Protein AF-A0A1B8EHQ8-F1 (afdb_monomer_lite)

pLDDT: mean 71.39, std 11.47, range [45.56, 93.38]

Foldseek 3Di:
DPPVVVVVVVVVLVVVLVVLVVVLLVLQLQQCPPCSVVSNVVVVVVCVVCPVLVVVLVVVCVPPHDPVNVVSVVVVSVVSVCVVVVCVVDVPVVCNSVVVVVVCVVVVVVPPPPVVPPPDD

Sequence (121 aa):
MMGYTGIAMGLLVFLFSAGIFSITFAICLRGMGEHTKTAASIMATAISGGALFPVIQNIAATSHGPQDAFCVNVALFSFGAIFPLYLNLVPAARKQVDAIRNEYLGHSLRQPCSDGVRRTT

Secondary structure (DSSP, 8-state):
--SHHHHHHHHHHHHHHHHHHHHHHHHHHTT-GGGHHHHHHHHHHHHHGGGHHHHHHHHHHHHH-HHHHHHHHHHHHHHHHHHHHHHHH-HHHHHHHTTHHHHHHHHHHH-TTTTTSTT--

Radius of gyration: 22.54 Å; chains: 1; bounding box: 40×30×73 Å

Structure (mmCIF, N/CA/C/O backbone):
data_AF-A0A1B8EHQ8-F1
#
_entry.id   AF-A0A1B8EHQ8-F1
#
loop_
_atom_site.group_PDB
_atom_site.id
_atom_site.type_symbol
_atom_site.label_atom_id
_atom_site.label_alt_id
_atom_site.label_comp_id
_atom_site.label_asym_id
_atom_site.label_entity_id
_atom_site.label_seq_id
_atom_site.pdbx_PDB_ins_code
_atom_site.Cartn_x
_atom_site.Cartn_y
_atom_site.Cartn_z
_atom_site.occupancy
_atom_site.B_iso_or_equiv
_atom_site.auth_seq_id
_atom_site.auth_comp_id
_atom_site.auth_asym_id
_atom_site.auth_atom_id
_atom_site.pdbx_PDB_model_num
ATOM 1 N N . MET A 1 1 ? 17.830 16.845 -23.715 1.00 45.56 1 MET A N 1
ATOM 2 C CA . MET A 1 1 ? 16.853 17.281 -22.687 1.00 45.56 1 MET A CA 1
ATOM 3 C C . MET A 1 1 ? 15.537 16.477 -22.739 1.00 45.56 1 MET A C 1
ATOM 5 O O . MET A 1 1 ? 14.491 17.015 -22.420 1.00 45.56 1 MET A O 1
ATOM 9 N N . MET A 1 2 ? 15.576 15.175 -23.070 1.00 53.84 2 MET A N 1
ATOM 10 C CA . MET A 1 2 ? 14.387 14.310 -23.252 1.00 53.84 2 MET A CA 1
ATOM 11 C C . MET A 1 2 ? 14.413 13.100 -22.298 1.00 53.84 2 MET A C 1
ATOM 13 O O . MET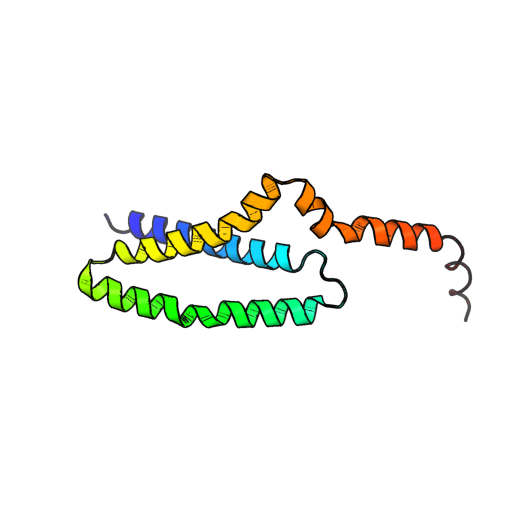 A 1 2 ? 14.138 11.977 -22.693 1.00 53.84 2 MET A O 1
ATOM 17 N N . GLY A 1 3 ? 14.842 13.319 -21.052 1.00 64.31 3 GLY A N 1
ATOM 18 C CA . GLY A 1 3 ? 14.916 12.274 -20.015 1.00 64.31 3 GLY A CA 1
ATOM 19 C C . GLY A 1 3 ? 14.223 12.670 -18.710 1.00 64.31 3 GLY A C 1
ATOM 20 O O . GLY A 1 3 ? 13.674 11.822 -18.014 1.00 64.31 3 GLY A O 1
ATOM 21 N N . TYR A 1 4 ? 14.165 13.971 -18.413 1.00 79.06 4 TYR A N 1
ATOM 22 C CA . TYR A 1 4 ? 13.571 14.481 -17.177 1.00 79.06 4 TYR A CA 1
ATOM 23 C C . TYR A 1 4 ? 12.069 14.221 -17.077 1.00 79.06 4 TYR A C 1
ATOM 25 O O . TYR A 1 4 ? 11.588 13.938 -15.989 1.00 79.06 4 TYR A O 1
ATOM 33 N N . THR A 1 5 ? 11.332 14.248 -18.191 1.00 80.12 5 THR A N 1
ATOM 34 C CA . THR A 1 5 ? 9.879 14.011 -18.183 1.00 80.12 5 THR A CA 1
ATOM 35 C C . THR A 1 5 ? 9.535 12.591 -17.739 1.00 80.12 5 THR A C 1
ATOM 37 O O . THR A 1 5 ? 8.641 12.412 -16.918 1.00 80.12 5 THR A O 1
ATOM 40 N N . GLY A 1 6 ? 10.273 11.582 -18.217 1.00 79.38 6 GLY A N 1
ATOM 41 C CA . GLY A 1 6 ? 10.059 10.189 -17.811 1.00 79.38 6 GLY A CA 1
ATOM 42 C C . GLY A 1 6 ? 10.394 9.959 -16.338 1.00 79.38 6 GLY A C 1
ATOM 43 O O . GLY A 1 6 ? 9.625 9.327 -15.617 1.00 79.38 6 GLY A O 1
ATOM 44 N N . ILE A 1 7 ? 11.496 10.548 -15.866 1.00 81.38 7 ILE A N 1
ATOM 45 C CA . ILE A 1 7 ? 11.904 10.472 -14.458 1.00 81.38 7 ILE A CA 1
ATOM 46 C C . ILE A 1 7 ? 10.890 11.201 -13.562 1.00 81.38 7 ILE A C 1
ATOM 48 O O . ILE A 1 7 ? 10.501 10.671 -12.527 1.00 81.38 7 ILE A O 1
ATOM 52 N N . ALA A 1 8 ? 10.402 12.375 -13.975 1.00 85.12 8 ALA A N 1
ATOM 53 C CA . ALA A 1 8 ? 9.404 13.142 -13.234 1.00 85.12 8 ALA A CA 1
ATOM 54 C C . ALA A 1 8 ? 8.064 12.399 -13.128 1.00 85.12 8 ALA A C 1
ATOM 56 O O . ALA A 1 8 ? 7.504 12.315 -12.038 1.00 85.12 8 ALA A O 1
ATOM 57 N N . MET A 1 9 ? 7.570 11.808 -14.223 1.00 80.94 9 MET A N 1
ATOM 58 C CA . MET A 1 9 ? 6.344 11.001 -14.191 1.00 80.94 9 MET A CA 1
ATOM 59 C C . MET A 1 9 ? 6.516 9.733 -13.347 1.00 80.94 9 MET A C 1
ATOM 61 O O . MET A 1 9 ? 5.626 9.391 -12.572 1.00 80.94 9 MET A O 1
ATOM 65 N N . GLY A 1 10 ? 7.679 9.076 -13.425 1.00 80.12 10 GLY A N 1
ATOM 66 C CA . GLY A 1 10 ? 8.004 7.933 -12.571 1.00 80.12 10 GLY A CA 1
ATOM 67 C C . GLY A 1 10 ? 8.016 8.297 -11.084 1.00 80.12 10 GLY A C 1
ATOM 68 O O . GLY A 1 10 ? 7.403 7.602 -10.277 1.00 80.12 10 GLY A O 1
ATOM 69 N N . LEU A 1 11 ? 8.638 9.423 -10.722 1.00 83.12 11 LEU A N 1
ATOM 70 C CA . LEU A 1 11 ? 8.661 9.925 -9.346 1.00 83.12 11 LEU A CA 1
ATOM 71 C C . LEU A 1 11 ? 7.265 10.305 -8.839 1.00 83.12 11 LEU A C 1
ATOM 73 O O . LEU A 1 11 ? 6.946 10.006 -7.692 1.00 83.12 11 LEU A O 1
ATOM 77 N N . LEU A 1 12 ? 6.416 10.910 -9.677 1.00 81.75 12 LEU A N 1
ATOM 78 C CA . LEU A 1 12 ? 5.031 11.231 -9.314 1.00 81.75 12 LEU A CA 1
ATOM 79 C C . LEU A 1 12 ? 4.198 9.971 -9.048 1.00 81.75 12 LEU A C 1
ATOM 81 O O . LEU A 1 12 ? 3.461 9.924 -8.064 1.00 81.75 12 LEU A O 1
ATOM 85 N N . VAL A 1 13 ? 4.348 8.931 -9.873 1.00 81.19 13 VAL A N 1
ATOM 86 C CA . VAL A 1 13 ? 3.685 7.635 -9.656 1.00 81.19 13 VAL A CA 1
ATOM 87 C C . VAL A 1 13 ? 4.183 6.970 -8.371 1.00 81.19 13 VAL A C 1
ATOM 89 O O . VAL A 1 13 ? 3.369 6.480 -7.591 1.00 81.19 13 VAL A O 1
ATOM 92 N N . PHE A 1 14 ? 5.492 6.995 -8.102 1.00 79.44 14 PHE A N 1
ATOM 93 C CA . PHE A 1 14 ? 6.060 6.457 -6.860 1.00 79.44 14 PHE A CA 1
ATOM 94 C C . PHE A 1 14 ? 5.580 7.216 -5.617 1.00 79.44 14 PHE A C 1
ATOM 96 O O . PHE A 1 14 ? 5.223 6.590 -4.617 1.00 79.44 14 PHE A O 1
ATOM 103 N N . LEU A 1 15 ? 5.519 8.549 -5.691 1.00 81.44 15 LEU A N 1
ATOM 104 C CA . LEU A 1 15 ? 5.010 9.399 -4.616 1.00 81.44 15 LEU A CA 1
ATOM 105 C C . LEU A 1 15 ? 3.544 9.073 -4.308 1.00 81.44 15 LEU A C 1
ATOM 107 O O . LEU A 1 15 ? 3.171 8.909 -3.148 1.00 81.44 15 LEU A O 1
ATOM 111 N N . PHE A 1 16 ? 2.718 8.950 -5.348 1.00 74.25 16 PHE A N 1
ATOM 112 C CA . PHE A 1 16 ? 1.300 8.654 -5.185 1.00 74.25 16 PHE A CA 1
ATOM 113 C C . PHE A 1 16 ? 1.077 7.222 -4.674 1.00 74.25 16 PHE A C 1
ATOM 115 O O . PHE A 1 16 ? 0.299 7.011 -3.746 1.00 74.25 16 PHE A O 1
ATOM 122 N N . SER A 1 17 ? 1.825 6.249 -5.200 1.00 72.19 17 SER A N 1
ATOM 123 C CA . SER A 1 17 ? 1.770 4.837 -4.798 1.00 72.19 17 SER A CA 1
ATOM 124 C C . SER A 1 17 ? 2.055 4.630 -3.303 1.00 72.19 17 SER A C 1
ATOM 126 O O . SER A 1 17 ? 1.315 3.916 -2.620 1.00 72.19 17 SER A O 1
ATOM 128 N N . ALA A 1 18 ? 3.053 5.332 -2.753 1.00 78.88 18 ALA A N 1
ATOM 129 C CA . ALA A 1 18 ? 3.369 5.275 -1.324 1.00 78.88 18 ALA A CA 1
ATOM 130 C C . ALA A 1 18 ? 2.190 5.724 -0.433 1.00 78.88 18 ALA A C 1
ATOM 132 O O . ALA A 1 18 ? 1.965 5.166 0.646 1.00 78.88 18 ALA A O 1
ATOM 133 N N . GLY A 1 19 ? 1.400 6.697 -0.902 1.00 83.31 19 GLY A N 1
ATOM 134 C CA . GLY A 1 19 ? 0.234 7.210 -0.188 1.00 83.31 19 GLY A CA 1
ATOM 135 C C . GLY A 1 19 ? -0.896 6.188 -0.055 1.00 83.31 19 GLY A C 1
ATOM 136 O O . GLY A 1 19 ? -1.434 6.013 1.037 1.00 83.31 19 GLY A O 1
ATOM 137 N N . ILE A 1 20 ? -1.241 5.464 -1.125 1.00 82.31 20 ILE A N 1
ATOM 138 C CA . ILE A 1 20 ? -2.355 4.494 -1.098 1.00 82.31 20 ILE A CA 1
ATOM 139 C C . ILE A 1 20 ? -2.092 3.328 -0.146 1.00 82.31 20 ILE A C 1
ATOM 141 O O . ILE A 1 20 ? -3.004 2.885 0.560 1.00 82.31 20 ILE A O 1
ATOM 145 N N . PHE A 1 21 ? -0.847 2.863 -0.076 1.00 79.62 21 PHE A N 1
ATOM 146 C CA . PHE A 1 21 ? -0.460 1.835 0.880 1.00 79.62 21 PHE A CA 1
ATOM 147 C C . PHE A 1 21 ? -0.625 2.317 2.331 1.00 79.62 21 PHE A C 1
ATOM 149 O O . PHE A 1 21 ? -1.232 1.627 3.153 1.00 79.62 21 PHE A O 1
ATOM 156 N N . SER A 1 22 ? -0.172 3.541 2.624 1.00 87.19 22 SER A N 1
ATOM 157 C CA . SER A 1 22 ? -0.351 4.172 3.937 1.00 87.19 22 SER A CA 1
ATOM 158 C C . SER A 1 22 ? -1.831 4.329 4.306 1.00 87.19 22 SER A C 1
ATOM 160 O O . SER A 1 22 ? -2.235 3.992 5.420 1.00 87.19 22 SER A O 1
ATOM 162 N N . ILE A 1 23 ? -2.662 4.765 3.354 1.00 86.31 23 ILE A N 1
ATOM 163 C CA . ILE A 1 23 ? -4.107 4.941 3.542 1.00 86.31 23 ILE A CA 1
ATOM 164 C C . ILE A 1 23 ? -4.788 3.602 3.833 1.00 86.31 23 ILE A C 1
ATOM 166 O O . ILE A 1 23 ? -5.584 3.514 4.764 1.00 86.31 23 ILE A O 1
ATOM 170 N N . THR A 1 24 ? -4.451 2.547 3.091 1.00 86.81 24 THR A N 1
ATOM 171 C CA . THR A 1 24 ? -5.002 1.203 3.321 1.00 86.81 24 THR A CA 1
ATOM 172 C C . THR A 1 24 ? -4.636 0.692 4.712 1.00 86.81 24 THR A C 1
ATOM 174 O O . THR A 1 24 ? -5.517 0.271 5.458 1.00 86.81 24 THR A O 1
ATOM 177 N N . PHE A 1 25 ? -3.364 0.810 5.107 1.00 87.00 25 PHE A N 1
ATOM 178 C CA . PHE A 1 25 ? -2.908 0.402 6.437 1.00 87.00 25 PHE A CA 1
ATOM 179 C C . PHE A 1 25 ? -3.632 1.178 7.550 1.00 87.00 25 PHE A C 1
ATOM 181 O O . PHE A 1 25 ? -4.085 0.591 8.531 1.00 87.00 25 PHE A O 1
ATOM 188 N N . ALA A 1 26 ? -3.825 2.487 7.365 1.00 87.31 26 ALA A N 1
ATOM 189 C CA . ALA A 1 26 ? -4.560 3.325 8.306 1.00 87.31 26 ALA A CA 1
ATOM 190 C C . ALA A 1 26 ? -6.050 2.952 8.411 1.00 87.31 26 ALA A C 1
ATOM 192 O O . ALA A 1 26 ? -6.605 2.978 9.510 1.00 87.31 26 ALA A O 1
ATOM 193 N N . ILE A 1 27 ? -6.704 2.597 7.298 1.00 85.06 27 ILE A N 1
ATOM 194 C CA . ILE A 1 27 ? -8.107 2.153 7.299 1.00 85.06 27 ILE A CA 1
ATOM 195 C C . ILE A 1 27 ? -8.235 0.811 8.022 1.00 85.06 27 ILE A C 1
ATOM 197 O O . ILE A 1 27 ? -9.121 0.667 8.857 1.00 85.06 27 ILE A O 1
ATOM 201 N N . CYS A 1 28 ? -7.341 -0.142 7.752 1.00 83.56 28 CYS A N 1
ATOM 202 C CA . CYS A 1 28 ? -7.371 -1.464 8.379 1.00 83.56 28 CYS A CA 1
ATOM 203 C C . CYS A 1 28 ? -7.161 -1.419 9.899 1.00 83.56 28 CYS A C 1
ATOM 205 O O . CYS A 1 28 ? -7.664 -2.287 10.604 1.00 83.56 28 CYS A O 1
ATOM 207 N N . LEU A 1 29 ? -6.431 -0.424 10.413 1.00 85.31 29 LEU A N 1
ATOM 208 C CA . LEU A 1 29 ? -6.225 -0.255 11.856 1.00 85.31 29 LEU A CA 1
ATOM 209 C C . LEU A 1 29 ? -7.343 0.537 12.545 1.00 85.31 29 LEU A C 1
ATOM 211 O O . LEU A 1 29 ? -7.489 0.464 13.768 1.00 85.31 29 LEU A O 1
ATOM 215 N N . ARG A 1 30 ? -8.147 1.293 11.794 1.00 78.00 30 ARG A N 1
ATOM 216 C CA . ARG A 1 30 ? -9.263 2.052 12.360 1.00 78.00 30 ARG A CA 1
ATOM 217 C C . ARG A 1 30 ? -10.346 1.070 12.823 1.00 78.00 30 ARG A C 1
ATOM 219 O O . ARG A 1 30 ? -10.802 0.249 12.039 1.00 78.00 30 ARG A O 1
ATOM 226 N N . GLY A 1 31 ? -10.740 1.132 14.097 1.00 71.81 31 GLY A N 1
ATOM 227 C CA . GLY A 1 31 ? -11.738 0.209 14.665 1.00 71.81 31 GLY A CA 1
ATOM 228 C C . GLY A 1 31 ? -11.175 -0.989 15.446 1.00 71.81 31 GLY A C 1
ATOM 229 O O . GLY A 1 31 ? -11.950 -1.683 16.093 1.00 71.81 31 GLY A O 1
ATOM 230 N N . MET A 1 32 ? -9.856 -1.235 15.433 1.00 72.25 32 MET A N 1
ATOM 231 C CA . MET A 1 32 ? -9.273 -2.504 15.920 1.00 72.25 32 MET A CA 1
ATOM 232 C C . MET A 1 32 ? -9.035 -2.614 17.441 1.00 72.25 32 MET A C 1
ATOM 234 O O . MET A 1 32 ? -8.708 -3.701 17.922 1.00 72.25 32 MET A O 1
ATOM 238 N N . GLY A 1 33 ? -9.219 -1.537 18.217 1.00 75.69 33 GLY A N 1
ATOM 239 C CA . GLY A 1 33 ? -9.181 -1.569 19.691 1.00 75.69 33 GLY A CA 1
ATOM 240 C C . GLY A 1 33 ? -7.915 -2.220 20.279 1.00 75.69 33 GLY A C 1
ATOM 241 O O . GLY A 1 33 ? -6.805 -1.969 19.803 1.00 75.69 33 GLY A O 1
ATOM 242 N N . GLU A 1 34 ? -8.072 -3.088 21.288 1.00 78.50 34 GLU A N 1
ATOM 243 C CA . GLU A 1 34 ? -6.963 -3.847 21.908 1.00 78.50 34 GLU A CA 1
ATOM 244 C C . GLU A 1 34 ? -6.182 -4.735 20.920 1.00 78.50 34 GLU A C 1
ATOM 246 O O . GLU A 1 34 ? -5.000 -5.010 21.126 1.00 78.50 34 GLU A O 1
ATOM 251 N N . HIS A 1 35 ? -6.788 -5.135 19.798 1.00 81.88 35 HIS A N 1
ATOM 252 C CA . HIS A 1 35 ? -6.165 -6.035 18.821 1.00 81.88 35 HIS A CA 1
ATOM 253 C C . HIS A 1 35 ? -5.331 -5.312 17.750 1.00 81.88 35 HIS A C 1
ATOM 255 O O . HIS A 1 35 ? -4.812 -5.954 16.834 1.00 81.88 35 HIS A O 1
ATOM 261 N N . THR A 1 36 ? -5.145 -3.993 17.863 1.00 85.88 36 THR A N 1
ATOM 262 C CA . THR A 1 36 ? -4.393 -3.176 16.890 1.00 85.88 36 THR A CA 1
ATOM 263 C C . THR A 1 36 ? -2.967 -3.695 16.674 1.00 85.88 36 THR A C 1
ATOM 265 O O . THR A 1 36 ? -2.486 -3.735 15.542 1.00 85.88 36 THR A O 1
ATOM 268 N N . LYS A 1 37 ? -2.297 -4.157 17.740 1.00 84.31 37 LYS A N 1
ATOM 269 C CA . LYS A 1 37 ? -0.916 -4.657 17.661 1.00 84.31 37 LYS A CA 1
ATOM 270 C C . LYS A 1 37 ? -0.814 -5.944 16.835 1.00 84.31 37 LYS A C 1
ATOM 272 O O . LYS A 1 37 ? 0.076 -6.058 15.996 1.00 84.31 37 LYS A O 1
ATOM 277 N N . THR A 1 38 ? -1.747 -6.874 17.033 1.00 88.50 38 THR A N 1
ATOM 278 C CA . THR A 1 38 ? -1.792 -8.153 16.307 1.00 88.50 38 THR A CA 1
ATOM 279 C C . THR A 1 38 ? -2.226 -7.954 14.856 1.00 88.50 38 THR A C 1
ATOM 281 O O . THR A 1 38 ? -1.636 -8.530 13.942 1.00 88.50 38 THR A O 1
ATOM 284 N N . ALA A 1 39 ? -3.212 -7.083 14.624 1.00 90.06 39 ALA A N 1
ATOM 285 C CA . ALA A 1 39 ? -3.666 -6.733 13.283 1.00 90.06 39 ALA A CA 1
ATOM 286 C C . ALA A 1 39 ? -2.536 -6.109 12.450 1.00 90.06 39 ALA A C 1
ATOM 288 O O . ALA A 1 39 ? -2.293 -6.534 11.321 1.00 90.06 39 ALA A O 1
ATOM 289 N N . ALA A 1 40 ? -1.787 -5.166 13.031 1.00 91.19 40 ALA A N 1
ATOM 290 C CA . ALA A 1 40 ? -0.648 -4.534 12.372 1.00 91.19 40 ALA A CA 1
ATOM 291 C C . ALA A 1 40 ? 0.440 -5.550 11.987 1.00 91.19 40 ALA A C 1
ATOM 293 O O . ALA A 1 40 ? 0.945 -5.497 10.866 1.00 91.19 40 ALA A O 1
ATOM 294 N N . SER A 1 41 ? 0.777 -6.497 12.874 1.00 93.38 41 SER A N 1
ATOM 295 C CA . SER A 1 41 ? 1.778 -7.526 12.565 1.00 93.38 41 SER A CA 1
ATOM 296 C C . SER A 1 41 ? 1.319 -8.485 11.469 1.00 93.38 41 SER A C 1
ATOM 298 O O . SER A 1 41 ? 2.102 -8.780 10.574 1.00 93.38 41 SER A O 1
ATOM 300 N N . ILE A 1 42 ? 0.051 -8.918 11.485 1.00 93.00 42 ILE A N 1
ATOM 301 C CA . ILE A 1 42 ? -0.494 -9.810 10.449 1.00 93.00 42 ILE A CA 1
ATOM 302 C C . ILE A 1 42 ? -0.471 -9.112 9.086 1.00 93.00 42 ILE A C 1
ATOM 304 O O . ILE A 1 42 ? -0.040 -9.702 8.097 1.00 93.00 42 ILE A O 1
ATOM 308 N N . MET A 1 43 ? -0.865 -7.836 9.040 1.00 91.19 43 MET A N 1
ATOM 309 C CA . MET A 1 43 ? -0.798 -7.034 7.818 1.00 91.19 43 MET A CA 1
ATOM 310 C C . MET A 1 43 ? 0.649 -6.889 7.328 1.00 91.19 43 MET A C 1
ATOM 312 O O . MET A 1 43 ? 0.920 -7.131 6.155 1.00 91.19 43 MET A O 1
ATOM 316 N N . ALA A 1 44 ? 1.600 -6.568 8.210 1.00 90.06 44 ALA A N 1
ATOM 317 C CA . ALA A 1 44 ? 3.012 -6.450 7.841 1.00 90.06 44 ALA A CA 1
ATOM 318 C C . ALA A 1 44 ? 3.587 -7.762 7.272 1.00 90.06 44 ALA A C 1
ATOM 320 O O . ALA A 1 44 ? 4.309 -7.734 6.275 1.00 90.06 44 ALA A O 1
ATOM 321 N N . THR A 1 45 ? 3.224 -8.911 7.853 1.00 92.38 45 THR A N 1
ATOM 322 C CA . THR A 1 45 ? 3.595 -10.234 7.328 1.00 92.38 45 THR A CA 1
ATOM 323 C C . THR A 1 45 ? 2.936 -10.530 5.980 1.00 92.38 45 THR A C 1
ATOM 325 O O . THR A 1 45 ? 3.565 -11.131 5.117 1.00 92.38 45 THR A O 1
ATOM 328 N N . ALA A 1 46 ? 1.699 -10.088 5.749 1.00 88.69 46 ALA A N 1
ATOM 329 C CA . ALA A 1 46 ? 1.061 -10.238 4.441 1.00 88.69 46 ALA A CA 1
ATOM 330 C C . ALA A 1 46 ? 1.790 -9.425 3.352 1.00 88.69 46 ALA A C 1
ATOM 332 O O . ALA A 1 46 ? 1.936 -9.879 2.219 1.00 88.69 46 ALA A O 1
ATOM 333 N N . ILE A 1 47 ? 2.292 -8.239 3.704 1.00 86.50 47 ILE A N 1
ATOM 334 C CA . ILE A 1 47 ? 2.970 -7.327 2.773 1.00 86.50 47 ILE A CA 1
ATOM 335 C C . ILE A 1 47 ? 4.389 -7.806 2.443 1.00 86.50 47 ILE A C 1
ATOM 337 O O . ILE A 1 47 ? 4.851 -7.627 1.314 1.00 86.50 47 ILE A O 1
ATOM 341 N N . SER A 1 48 ? 5.080 -8.458 3.384 1.00 88.06 48 SER A N 1
ATOM 342 C CA . SER A 1 48 ? 6.437 -8.973 3.150 1.00 88.06 48 SER A CA 1
ATOM 343 C C . SER A 1 48 ? 6.506 -10.044 2.049 1.00 88.06 48 SER A C 1
ATOM 345 O O . SER A 1 48 ? 7.574 -10.255 1.475 1.00 88.06 48 SER A O 1
ATOM 347 N N . GLY A 1 49 ? 5.370 -10.638 1.658 1.00 82.25 49 GLY A N 1
ATOM 348 C CA . GLY A 1 49 ? 5.249 -11.493 0.470 1.00 82.25 49 GLY A CA 1
ATOM 349 C C . GLY A 1 49 ? 5.525 -10.786 -0.870 1.00 82.25 49 GLY A C 1
ATOM 350 O O . GLY A 1 49 ? 5.633 -11.445 -1.904 1.00 82.25 49 GLY A O 1
ATOM 351 N N . GLY A 1 50 ? 5.696 -9.458 -0.879 1.00 72.69 50 GLY A N 1
ATOM 352 C CA . GLY A 1 50 ? 5.951 -8.659 -2.080 1.00 72.69 50 GLY A CA 1
ATOM 353 C C . GLY A 1 50 ? 7.281 -8.924 -2.803 1.00 72.69 50 GLY A C 1
ATOM 354 O O . GLY A 1 50 ? 7.501 -8.381 -3.884 1.00 72.69 50 GLY A O 1
ATOM 355 N N . ALA A 1 51 ? 8.159 -9.784 -2.276 1.00 74.38 51 ALA A N 1
ATOM 356 C CA . ALA A 1 51 ? 9.403 -10.183 -2.946 1.00 74.38 51 ALA A CA 1
ATOM 357 C C . ALA A 1 51 ? 9.179 -10.878 -4.307 1.00 74.38 51 ALA A C 1
ATOM 359 O O . ALA A 1 51 ? 10.088 -10.939 -5.132 1.00 74.38 51 ALA A O 1
ATOM 360 N N . LEU A 1 52 ? 7.961 -11.360 -4.569 1.00 71.88 52 LEU A N 1
ATOM 361 C CA . LEU A 1 52 ? 7.580 -11.963 -5.846 1.00 71.88 52 LEU A CA 1
ATOM 362 C C . LEU A 1 52 ? 7.458 -10.931 -6.980 1.00 71.88 52 LEU A C 1
ATOM 364 O O . LEU A 1 52 ? 7.763 -11.249 -8.130 1.00 71.88 52 LEU A O 1
ATOM 368 N N . PHE A 1 53 ? 7.067 -9.688 -6.675 1.00 70.31 53 PHE A N 1
ATOM 369 C CA . PHE A 1 53 ? 6.865 -8.640 -7.681 1.00 70.31 53 PHE A CA 1
ATOM 370 C C . PHE A 1 53 ? 8.122 -8.330 -8.516 1.00 70.31 53 PHE A C 1
ATOM 372 O O . PHE A 1 53 ? 8.014 -8.360 -9.744 1.00 70.31 53 PHE A O 1
ATOM 379 N N . PRO A 1 54 ? 9.318 -8.093 -7.934 1.00 73.38 54 PRO A N 1
ATOM 380 C CA . PRO A 1 54 ? 10.526 -7.842 -8.722 1.00 73.38 54 PRO A CA 1
ATOM 381 C C . PRO A 1 54 ? 11.001 -9.067 -9.515 1.00 73.38 54 PRO A C 1
ATOM 383 O O . PRO A 1 54 ? 11.590 -8.896 -10.578 1.00 73.38 54 PRO A O 1
ATOM 386 N N . VAL A 1 55 ? 10.721 -10.294 -9.058 1.00 77.12 55 VAL A N 1
ATOM 387 C CA . VAL A 1 55 ? 11.071 -11.524 -9.795 1.00 77.12 55 VAL A CA 1
ATOM 388 C C . VAL A 1 55 ? 10.216 -11.655 -11.057 1.00 77.12 55 VAL A C 1
ATOM 390 O O . VAL A 1 55 ? 10.751 -11.868 -12.142 1.00 77.12 55 VAL A O 1
ATOM 393 N N . ILE A 1 56 ? 8.903 -11.437 -10.940 1.00 72.00 56 ILE A N 1
ATOM 394 C CA . ILE A 1 56 ? 7.979 -11.422 -12.086 1.00 72.00 56 ILE A CA 1
ATOM 395 C C . ILE A 1 56 ? 8.347 -10.288 -13.052 1.00 72.00 56 ILE A C 1
ATOM 397 O O . ILE A 1 56 ? 8.365 -10.485 -14.265 1.00 72.00 56 ILE A O 1
ATOM 401 N N . GLN A 1 57 ? 8.704 -9.116 -12.517 1.00 69.00 57 GLN A N 1
ATOM 402 C CA . GLN A 1 57 ? 9.163 -7.975 -13.307 1.00 69.00 57 GLN A CA 1
ATOM 403 C C . GLN A 1 57 ? 10.435 -8.287 -14.102 1.00 69.00 57 GLN A C 1
ATOM 405 O O . GLN A 1 57 ? 10.531 -7.914 -15.267 1.00 69.00 57 GLN A O 1
ATOM 410 N N . ASN A 1 58 ? 11.402 -8.967 -13.485 1.00 67.75 58 ASN A N 1
ATOM 411 C CA . ASN A 1 58 ? 12.680 -9.309 -14.106 1.00 67.75 58 ASN A CA 1
ATOM 412 C C . ASN A 1 58 ? 12.497 -10.330 -15.246 1.00 67.75 58 ASN A C 1
ATOM 414 O O . ASN A 1 58 ? 13.054 -10.167 -16.334 1.00 67.75 58 ASN A O 1
ATOM 418 N N . ILE A 1 59 ? 11.617 -11.316 -15.044 1.00 67.19 59 ILE A N 1
ATOM 419 C CA . ILE A 1 59 ? 11.249 -12.290 -16.079 1.00 67.19 59 ILE A CA 1
ATOM 420 C C . ILE A 1 59 ? 10.516 -11.597 -17.242 1.00 67.19 59 ILE A C 1
ATOM 422 O O . ILE A 1 59 ? 10.862 -11.819 -18.401 1.00 67.19 59 ILE A O 1
ATOM 426 N N . ALA A 1 60 ? 9.563 -10.703 -16.957 1.00 63.19 60 ALA A N 1
ATOM 427 C CA . ALA A 1 60 ? 8.832 -9.956 -17.987 1.00 63.19 60 ALA A CA 1
ATOM 428 C C . ALA A 1 60 ? 9.735 -8.985 -18.775 1.00 63.19 60 ALA A C 1
ATOM 430 O O . ALA A 1 60 ? 9.629 -8.883 -20.000 1.00 63.19 60 ALA A O 1
ATOM 431 N N . ALA A 1 61 ? 10.682 -8.329 -18.096 1.00 62.25 61 ALA A N 1
ATOM 432 C CA . ALA A 1 61 ? 11.639 -7.413 -18.714 1.00 62.25 61 ALA A CA 1
ATOM 433 C C . ALA A 1 61 ? 12.539 -8.101 -19.753 1.00 62.25 61 ALA A C 1
ATOM 435 O O . ALA A 1 61 ? 12.958 -7.464 -20.718 1.00 62.25 61 ALA A O 1
ATOM 436 N N . THR A 1 62 ? 12.792 -9.402 -19.587 1.00 62.38 62 THR A N 1
ATOM 437 C CA . THR A 1 62 ? 13.621 -10.190 -20.509 1.00 62.38 62 THR A CA 1
ATOM 438 C C . THR A 1 62 ? 12.901 -10.498 -21.832 1.00 62.38 62 THR A C 1
ATOM 440 O O . THR A 1 62 ? 13.565 -1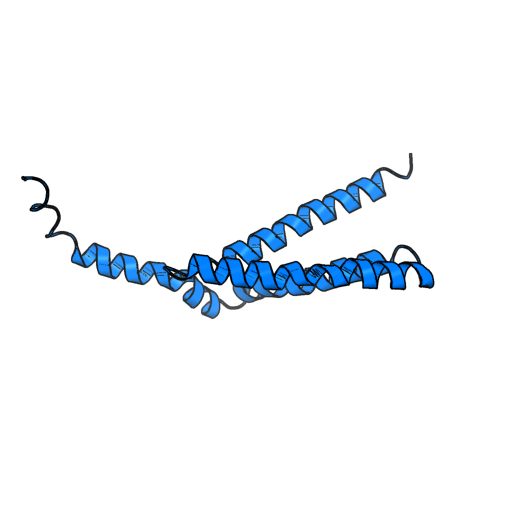0.776 -22.826 1.00 62.38 62 THR A O 1
ATOM 443 N N . SER A 1 63 ? 11.561 -10.406 -21.885 1.00 59.22 63 SER A N 1
ATOM 444 C CA . SER A 1 63 ? 10.771 -10.805 -23.063 1.00 59.22 63 SER A CA 1
ATOM 445 C C . SER A 1 63 ? 10.095 -9.654 -23.826 1.00 59.22 63 SER A C 1
ATOM 447 O O . SER A 1 63 ? 9.924 -9.787 -25.034 1.00 59.22 63 SER A O 1
ATOM 449 N N . HIS A 1 64 ? 9.701 -8.546 -23.176 1.00 54.41 64 HIS A N 1
ATOM 450 C CA . HIS A 1 64 ? 8.831 -7.526 -23.808 1.00 54.41 64 HIS A CA 1
ATOM 451 C C . HIS A 1 64 ? 9.201 -6.053 -23.514 1.00 54.41 64 HIS A C 1
ATOM 453 O O . HIS A 1 64 ? 8.497 -5.132 -23.925 1.00 54.41 64 HIS A O 1
ATOM 459 N N . GLY A 1 65 ? 10.348 -5.792 -22.875 1.00 57.59 65 GLY A N 1
ATOM 460 C CA . GLY A 1 65 ? 10.850 -4.431 -22.649 1.00 57.59 65 GLY A CA 1
ATOM 461 C C . GLY A 1 65 ? 10.231 -3.698 -21.441 1.00 57.59 65 GLY A C 1
ATOM 462 O O . GLY A 1 65 ? 9.430 -4.258 -20.694 1.00 57.59 65 GLY A O 1
ATOM 463 N N . PRO A 1 66 ? 10.622 -2.431 -21.193 1.00 60.94 66 PRO A N 1
ATOM 464 C CA . PRO A 1 66 ? 10.358 -1.720 -19.933 1.00 60.94 66 PRO A CA 1
ATOM 465 C C . PRO A 1 66 ? 8.891 -1.314 -19.705 1.00 60.94 66 PRO A C 1
ATOM 467 O O . PRO A 1 66 ? 8.565 -0.833 -18.623 1.00 60.94 66 PRO A O 1
ATOM 470 N N . GLN A 1 67 ? 8.003 -1.478 -20.690 1.00 59.56 67 GLN A N 1
ATOM 471 C CA . GLN A 1 67 ? 6.590 -1.083 -20.590 1.00 59.56 67 GLN A CA 1
ATOM 472 C C . GLN A 1 67 ? 5.751 -2.084 -19.785 1.00 59.56 67 GLN A C 1
ATOM 474 O O . GLN A 1 67 ? 4.932 -1.666 -18.964 1.00 59.56 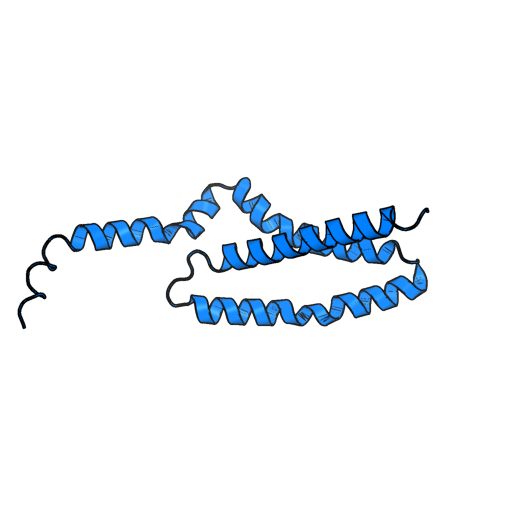67 GLN A O 1
ATOM 479 N N . ASP A 1 68 ? 6.028 -3.383 -19.914 1.00 58.78 68 ASP A N 1
ATOM 480 C CA . ASP A 1 68 ? 5.349 -4.428 -19.133 1.00 58.78 68 ASP A CA 1
ATOM 481 C C . ASP A 1 68 ? 5.632 -4.302 -17.636 1.00 58.78 68 ASP A C 1
ATOM 483 O O . ASP A 1 68 ? 4.817 -4.689 -16.793 1.00 58.78 68 ASP A O 1
ATOM 487 N N . ALA A 1 69 ? 6.755 -3.667 -17.289 1.00 63.56 69 ALA A N 1
ATOM 488 C CA . ALA A 1 69 ? 7.107 -3.438 -15.906 1.00 63.56 69 ALA A CA 1
ATOM 489 C C . ALA A 1 69 ? 6.083 -2.536 -15.182 1.00 63.56 69 ALA A C 1
ATOM 491 O O . ALA A 1 69 ? 5.682 -2.777 -14.037 1.00 63.56 69 ALA A O 1
ATOM 492 N N . PHE A 1 70 ? 5.583 -1.519 -15.885 1.00 67.44 70 PHE A N 1
ATOM 493 C CA . PHE A 1 70 ? 4.601 -0.585 -15.344 1.00 67.44 70 PHE A CA 1
ATOM 494 C C . PHE A 1 70 ? 3.205 -1.204 -15.216 1.00 67.44 70 PHE A C 1
ATOM 496 O O . PHE A 1 70 ? 2.472 -0.839 -14.299 1.00 67.44 70 PHE A O 1
ATOM 503 N N . CYS A 1 71 ? 2.851 -2.182 -16.055 1.00 68.88 71 CYS A N 1
ATOM 504 C CA . CYS A 1 71 ? 1.539 -2.831 -16.001 1.00 68.88 71 CYS A CA 1
ATOM 505 C C . CYS A 1 71 ? 1.312 -3.570 -14.669 1.00 68.88 71 CYS A C 1
ATOM 507 O O . CYS A 1 71 ? 0.256 -3.436 -14.051 1.00 68.88 71 CYS A O 1
ATOM 509 N N . VAL A 1 72 ? 2.340 -4.262 -14.161 1.00 72.75 72 VAL A N 1
ATOM 510 C CA . VAL A 1 72 ? 2.282 -4.962 -12.863 1.00 72.75 72 VAL A CA 1
ATOM 511 C C . VAL A 1 72 ? 2.041 -3.982 -11.710 1.00 72.75 72 VAL A C 1
ATOM 513 O O . VAL A 1 72 ? 1.224 -4.249 -10.827 1.00 72.75 72 VAL A O 1
ATOM 516 N N . ASN A 1 73 ? 2.696 -2.816 -11.747 1.00 73.19 73 ASN A N 1
ATOM 517 C CA . ASN A 1 73 ? 2.504 -1.759 -10.754 1.00 73.19 73 ASN A CA 1
ATOM 518 C C . ASN A 1 73 ? 1.073 -1.196 -10.797 1.00 73.19 73 ASN A C 1
ATOM 520 O O . ASN A 1 73 ? 0.455 -1.009 -9.751 1.00 73.19 73 ASN A O 1
ATOM 524 N N . VAL A 1 74 ? 0.515 -0.988 -11.994 1.00 74.00 74 VAL A N 1
ATOM 525 C CA . VAL A 1 74 ? -0.866 -0.505 -12.179 1.00 74.00 74 VAL A CA 1
ATOM 526 C C . VAL A 1 74 ? -1.902 -1.538 -11.719 1.00 74.00 74 VAL A C 1
ATOM 528 O O . VAL A 1 74 ? -2.907 -1.169 -11.107 1.00 74.00 74 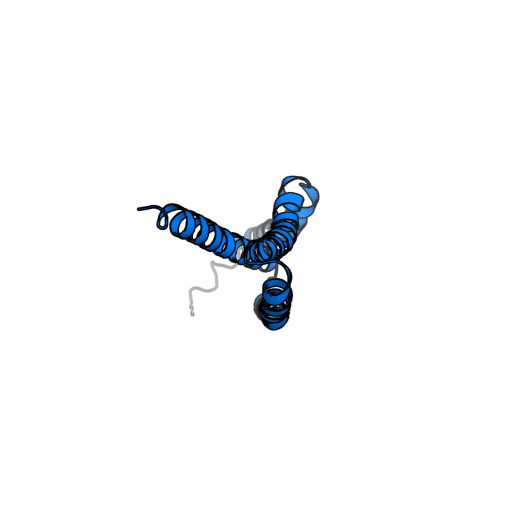VAL A O 1
ATOM 531 N N . ALA A 1 75 ? -1.667 -2.831 -11.954 1.00 76.69 75 ALA A N 1
ATOM 532 C CA . ALA A 1 75 ? -2.568 -3.896 -11.513 1.00 76.69 75 ALA A CA 1
ATOM 533 C C . ALA A 1 75 ? -2.616 -4.009 -9.979 1.00 76.69 75 ALA A C 1
ATOM 535 O O . ALA A 1 75 ? -3.700 -4.012 -9.390 1.00 76.69 75 ALA A O 1
ATOM 536 N N . LEU A 1 76 ? -1.449 -4.020 -9.324 1.00 73.44 76 LEU A N 1
ATOM 537 C CA . LEU A 1 76 ? -1.351 -4.023 -7.861 1.00 73.44 76 LEU A CA 1
ATOM 538 C C . LEU A 1 76 ? -2.000 -2.770 -7.256 1.00 73.44 76 LEU A C 1
ATOM 540 O O . LEU A 1 76 ? -2.726 -2.843 -6.263 1.00 73.44 76 LEU A O 1
ATOM 544 N N . PHE A 1 77 ? -1.784 -1.626 -7.902 1.00 71.88 77 PHE A N 1
ATOM 545 C CA . PHE A 1 77 ? -2.382 -0.361 -7.511 1.00 71.88 77 PHE A CA 1
ATOM 546 C C . PHE A 1 77 ? -3.915 -0.380 -7.592 1.00 71.88 77 PHE A C 1
ATOM 548 O O . PHE A 1 77 ? -4.592 0.067 -6.665 1.00 71.88 77 PHE A O 1
ATOM 555 N N . SER A 1 78 ? -4.467 -0.952 -8.661 1.00 76.88 78 SER A N 1
ATOM 556 C CA . SER A 1 78 ? -5.917 -1.047 -8.866 1.00 76.88 78 SER A CA 1
ATOM 557 C C . SER A 1 78 ? -6.591 -1.894 -7.781 1.00 76.88 78 SER A C 1
ATOM 559 O O . SER A 1 78 ? -7.647 -1.519 -7.271 1.00 76.88 78 SER A O 1
ATOM 561 N N . PHE A 1 79 ? -5.945 -2.985 -7.357 1.00 75.69 79 PHE A N 1
ATOM 562 C CA . PHE A 1 79 ? -6.405 -3.791 -6.222 1.00 75.69 79 PHE A CA 1
ATOM 563 C C . PHE A 1 79 ? -6.392 -3.006 -4.904 1.00 75.69 79 PHE A C 1
ATOM 565 O O . PHE A 1 79 ? -7.368 -3.050 -4.155 1.00 75.69 79 PHE A O 1
ATOM 572 N N . GLY A 1 80 ? -5.325 -2.246 -4.635 1.00 73.69 80 GLY A N 1
ATOM 573 C CA . GLY A 1 80 ? -5.226 -1.401 -3.441 1.00 73.69 80 GLY A CA 1
ATOM 574 C C . GLY A 1 80 ? -6.248 -0.260 -3.415 1.00 73.69 80 GLY A C 1
ATOM 575 O O . GLY A 1 80 ? -6.782 0.060 -2.358 1.00 73.69 80 GLY A O 1
ATOM 576 N N . ALA A 1 81 ? -6.569 0.325 -4.574 1.00 74.62 81 ALA A N 1
ATOM 577 C CA . ALA A 1 81 ? -7.557 1.397 -4.706 1.00 74.62 81 ALA A CA 1
ATOM 578 C C . ALA A 1 81 ? -9.011 0.902 -4.604 1.00 74.62 81 ALA A C 1
ATOM 580 O O . ALA A 1 81 ? -9.894 1.679 -4.232 1.00 74.62 81 ALA A O 1
ATOM 581 N N . ILE A 1 82 ? -9.267 -0.383 -4.875 1.00 77.81 82 ILE A N 1
ATOM 582 C CA . ILE A 1 82 ? -10.613 -0.968 -4.822 1.00 77.81 82 ILE A CA 1
ATOM 583 C C . ILE A 1 82 ? -11.219 -0.858 -3.416 1.00 77.81 82 ILE A C 1
ATOM 585 O O . ILE A 1 82 ? -12.397 -0.550 -3.278 1.00 77.81 82 ILE A O 1
ATOM 589 N N . PHE A 1 83 ? -10.415 -1.057 -2.367 1.00 70.75 83 PHE A N 1
ATOM 590 C CA . PHE A 1 83 ? -10.868 -1.080 -0.975 1.00 70.75 83 PHE A CA 1
ATOM 591 C C . PHE A 1 83 ? -11.313 0.303 -0.442 1.00 70.75 83 PHE A C 1
ATOM 593 O O . PHE A 1 83 ? -12.434 0.411 0.066 1.00 70.75 83 PHE A O 1
ATOM 600 N N . PRO A 1 84 ? -10.529 1.393 -0.593 1.00 68.38 84 PRO A N 1
ATOM 601 C CA . PRO A 1 84 ? -10.978 2.738 -0.236 1.00 68.38 84 PRO A CA 1
ATOM 602 C C . PRO A 1 84 ? -12.082 3.266 -1.166 1.00 68.38 84 PRO A C 1
ATOM 604 O O . PRO A 1 84 ? -12.956 3.999 -0.699 1.00 68.38 84 PRO A O 1
ATOM 607 N N . LEU A 1 85 ? -12.091 2.883 -2.451 1.00 70.81 85 LEU A N 1
ATOM 608 C CA . LEU A 1 85 ? -13.166 3.247 -3.380 1.00 70.81 85 LEU A CA 1
ATOM 609 C C . LEU A 1 85 ? -14.488 2.566 -2.993 1.00 70.81 85 LEU A C 1
ATOM 611 O O . LEU A 1 85 ? -15.528 3.219 -2.936 1.00 70.81 85 LEU A O 1
ATOM 615 N N . TYR A 1 86 ? -14.444 1.284 -2.628 1.00 68.56 86 TYR A N 1
ATOM 616 C CA . TYR A 1 86 ? -15.598 0.522 -2.152 1.00 68.56 86 TYR A CA 1
ATOM 617 C C . TYR A 1 86 ? -16.221 1.129 -0.883 1.00 68.56 86 TYR A C 1
ATOM 619 O O . TYR A 1 86 ? -17.442 1.245 -0.783 1.00 68.56 86 TYR A O 1
ATOM 627 N N . LEU A 1 87 ? -15.398 1.621 0.049 1.00 68.38 87 LEU A N 1
ATOM 628 C CA . LEU A 1 87 ? -15.859 2.350 1.241 1.00 68.38 87 LEU A CA 1
ATOM 629 C C . LEU A 1 87 ? -16.446 3.742 0.934 1.00 68.38 87 LEU A C 1
ATOM 631 O O . LEU A 1 87 ? -17.172 4.292 1.766 1.00 68.38 87 LEU A O 1
ATOM 635 N N . ASN A 1 88 ? -16.138 4.325 -0.229 1.00 66.69 88 ASN A N 1
ATOM 636 C CA . ASN A 1 88 ? -16.731 5.581 -0.697 1.00 66.69 88 ASN A CA 1
ATOM 637 C C . ASN A 1 88 ? -18.119 5.349 -1.328 1.00 66.69 88 ASN A C 1
ATOM 639 O O . ASN A 1 88 ? -19.026 6.147 -1.111 1.00 66.69 88 ASN A O 1
ATOM 643 N N . LEU A 1 89 ? -18.309 4.225 -2.034 1.00 65.44 89 LEU A N 1
ATOM 644 C CA . LEU A 1 89 ? -19.583 3.850 -2.665 1.00 65.44 89 LEU A CA 1
ATOM 645 C C . LEU A 1 89 ? -20.588 3.180 -1.714 1.00 65.44 89 LEU A C 1
ATOM 647 O O . LEU A 1 89 ? -21.793 3.331 -1.907 1.00 65.44 89 LEU A O 1
ATOM 651 N N . VAL A 1 90 ? -20.129 2.455 -0.687 1.00 62.84 90 VAL A N 1
ATOM 652 C CA . VAL A 1 90 ? -21.007 1.727 0.245 1.00 62.84 90 VAL A CA 1
ATOM 653 C C . VAL A 1 90 ? -20.988 2.380 1.639 1.00 62.84 90 VAL A C 1
ATOM 655 O O . VAL A 1 90 ? -20.140 2.049 2.475 1.00 62.84 90 VAL A O 1
ATOM 658 N N . PRO A 1 91 ? -21.958 3.260 1.968 1.00 57.75 91 PRO A N 1
ATOM 659 C CA . PRO A 1 91 ? -22.052 3.895 3.288 1.00 57.75 91 PRO A CA 1
ATOM 660 C C . PRO A 1 91 ? -22.342 2.907 4.435 1.00 57.75 91 PRO A C 1
ATOM 662 O O . PRO A 1 91 ? -22.126 3.240 5.600 1.00 57.75 91 PRO A O 1
ATOM 665 N N . ALA A 1 92 ? -22.780 1.679 4.133 1.00 54.91 92 ALA A N 1
ATOM 666 C CA . ALA A 1 92 ? -22.993 0.626 5.129 1.00 54.91 92 ALA A CA 1
ATOM 667 C C . ALA A 1 92 ? -21.676 0.090 5.728 1.00 54.91 92 ALA A C 1
ATOM 669 O O . ALA A 1 92 ? -21.610 -0.156 6.930 1.00 54.91 92 ALA A O 1
ATOM 670 N N . ALA A 1 93 ? -20.606 -0.005 4.930 1.00 55.59 93 ALA A N 1
ATOM 671 C CA . ALA A 1 93 ? -19.298 -0.465 5.401 1.00 55.59 93 ALA A CA 1
ATOM 672 C C . ALA A 1 93 ? -18.594 0.598 6.265 1.00 55.59 93 ALA A C 1
ATOM 674 O O . ALA A 1 93 ? -17.946 0.258 7.253 1.00 55.59 93 ALA A O 1
ATOM 675 N N . ARG A 1 94 ? -18.823 1.893 5.984 1.00 59.88 94 ARG A N 1
ATOM 676 C CA . ARG A 1 94 ? -18.382 3.015 6.837 1.00 59.88 94 ARG A CA 1
ATOM 677 C C . ARG A 1 94 ? -18.867 2.892 8.285 1.00 59.88 94 ARG A C 1
ATOM 679 O O . ARG A 1 94 ? -18.134 3.243 9.203 1.00 59.88 94 ARG A O 1
ATOM 686 N N . LYS A 1 95 ? -20.074 2.358 8.499 1.00 57.94 95 LYS A N 1
ATOM 687 C CA . LYS A 1 95 ? -20.670 2.216 9.836 1.00 57.94 95 LYS A CA 1
ATOM 688 C C . LYS A 1 95 ? -19.979 1.147 10.696 1.00 57.94 95 LYS A C 1
ATOM 690 O O . LYS A 1 95 ? -19.983 1.283 11.913 1.00 57.94 95 LYS A O 1
ATOM 695 N N . GLN A 1 96 ? -19.370 0.125 10.084 1.00 61.12 96 GLN A N 1
ATOM 696 C CA . GLN A 1 96 ? -18.575 -0.883 10.801 1.00 61.12 96 GLN A CA 1
ATOM 697 C C . GLN A 1 96 ? -17.202 -0.349 11.224 1.00 61.12 96 GLN A C 1
ATOM 699 O O . GLN A 1 96 ? -16.781 -0.602 12.348 1.00 61.12 96 GLN A O 1
ATOM 704 N N . VAL A 1 97 ? -16.525 0.421 10.366 1.00 59.84 97 VAL A N 1
ATOM 705 C CA . VAL A 1 97 ? -15.202 1.002 10.686 1.00 59.84 97 VAL A CA 1
ATOM 706 C C . VAL A 1 97 ? -15.284 2.118 11.741 1.00 59.84 97 VAL A C 1
ATOM 708 O O . VAL A 1 97 ? -14.326 2.327 12.480 1.00 59.84 97 VAL A O 1
ATOM 711 N N . ASP A 1 98 ? -16.432 2.799 11.854 1.00 64.50 98 ASP A N 1
ATOM 712 C CA . ASP A 1 98 ? -16.683 3.881 12.827 1.00 64.50 98 ASP A CA 1
ATOM 713 C C . ASP A 1 98 ? -17.447 3.435 14.098 1.00 64.50 98 ASP A C 1
ATOM 715 O O . ASP A 1 98 ? -17.945 4.276 14.856 1.00 64.50 98 ASP A O 1
ATOM 719 N N . ALA A 1 99 ? -17.534 2.129 14.387 1.00 58.72 99 ALA A N 1
ATOM 720 C CA . ALA A 1 99 ? -18.267 1.609 15.555 1.00 58.72 99 ALA A CA 1
ATOM 721 C C . ALA A 1 99 ? -17.783 2.192 16.905 1.00 58.72 99 ALA A C 1
ATOM 723 O O . ALA A 1 99 ? -18.574 2.355 17.836 1.00 58.72 99 ALA A O 1
ATOM 724 N N . ILE A 1 100 ? -16.520 2.625 16.970 1.00 58.88 100 ILE A N 1
ATOM 725 C CA . ILE A 1 100 ? -15.884 3.230 18.147 1.00 58.88 100 ILE A CA 1
ATOM 726 C C . ILE A 1 100 ? -16.622 4.483 18.668 1.00 58.88 100 ILE A C 1
ATOM 728 O O . ILE A 1 100 ? -16.576 4.774 19.864 1.00 58.88 100 ILE A O 1
ATOM 732 N N . ARG A 1 101 ? -17.350 5.230 17.822 1.00 56.44 101 ARG A N 1
ATOM 733 C CA . ARG A 1 101 ? -18.041 6.451 18.281 1.00 56.44 101 ARG A CA 1
ATOM 734 C C . ARG A 1 101 ? -19.167 6.162 19.279 1.00 56.44 101 ARG A C 1
ATOM 736 O O . ARG A 1 101 ? -19.434 6.989 20.148 1.00 56.44 101 ARG A O 1
ATOM 743 N N . ASN A 1 102 ? -19.819 5.005 19.175 1.00 54.47 102 ASN A N 1
ATOM 744 C CA . ASN A 1 102 ? -20.986 4.698 20.004 1.00 54.47 102 ASN A CA 1
ATOM 745 C C . ASN A 1 102 ? -20.595 4.156 21.389 1.00 54.47 102 ASN A C 1
ATOM 747 O O . ASN A 1 102 ? -21.323 4.380 22.355 1.00 54.47 102 ASN A O 1
ATOM 751 N N . GLU A 1 103 ? -19.433 3.510 21.510 1.00 63.16 103 GLU A N 1
ATOM 752 C CA . GLU A 1 103 ? -18.952 2.948 22.779 1.00 63.16 103 GLU A CA 1
ATOM 753 C C . GLU A 1 103 ? -18.435 4.032 23.737 1.00 63.16 103 GLU A C 1
ATOM 755 O O . GLU A 1 103 ? -18.764 4.017 24.926 1.00 63.16 103 GLU A O 1
ATOM 760 N N . TYR A 1 104 ? -17.741 5.056 23.219 1.00 57.97 104 TYR A N 1
ATOM 761 C CA . TYR A 1 104 ? -17.325 6.206 24.031 1.00 57.97 104 TYR A CA 1
ATOM 762 C C . TYR A 1 104 ? -18.504 7.060 24.511 1.00 57.97 104 TYR A C 1
ATOM 764 O O . TYR A 1 104 ? -18.463 7.555 25.637 1.00 57.97 104 TYR A O 1
ATOM 772 N N . LEU A 1 105 ? -19.580 7.196 23.723 1.00 59.00 105 LEU A N 1
ATOM 773 C CA . LEU A 1 105 ? -20.801 7.858 24.200 1.00 59.00 105 LEU A CA 1
ATOM 774 C C . LEU A 1 105 ? -21.455 7.069 25.347 1.00 59.00 105 LEU A C 1
ATOM 776 O O . LEU A 1 105 ? -21.914 7.673 26.312 1.00 59.00 105 LEU A O 1
ATOM 780 N N . GLY A 1 106 ? -21.455 5.734 25.294 1.00 56.09 106 GLY A N 1
ATOM 781 C CA . GLY A 1 106 ? -21.988 4.895 26.374 1.00 56.09 106 GLY A CA 1
ATOM 782 C C . GLY A 1 106 ? -21.189 5.002 27.679 1.00 56.09 106 GLY A C 1
ATOM 783 O O . GLY A 1 106 ? -21.780 5.101 28.755 1.00 56.09 106 GLY A O 1
ATOM 784 N N . HIS A 1 107 ? -19.854 5.030 27.595 1.00 58.66 107 HIS A N 1
ATOM 785 C CA . HIS A 1 107 ? -18.980 5.133 28.770 1.00 58.66 107 HIS A CA 1
ATOM 786 C C . HIS A 1 107 ? -18.927 6.559 29.346 1.00 58.66 107 HIS A C 1
ATOM 788 O O . HIS A 1 107 ? -18.995 6.741 30.560 1.00 58.66 107 HIS A O 1
ATOM 794 N N . SER A 1 108 ? -18.894 7.587 28.490 1.00 55.59 108 SER A N 1
ATOM 795 C CA . SER A 1 108 ? -18.857 8.987 28.929 1.00 55.59 108 SER A CA 1
ATOM 796 C C . SER A 1 108 ? -20.180 9.429 29.574 1.00 55.59 108 SER A C 1
ATOM 798 O O . SER A 1 108 ? -20.151 10.160 30.560 1.00 55.59 108 SER A O 1
ATOM 800 N N . LEU A 1 109 ? -21.333 8.896 29.135 1.00 61.59 109 LEU A N 1
ATOM 801 C CA . LEU A 1 109 ? -22.615 9.107 29.830 1.00 61.59 109 LEU A CA 1
ATOM 802 C C . LEU A 1 109 ? -22.764 8.293 31.131 1.00 61.59 109 LEU A C 1
ATOM 804 O O . LEU A 1 109 ? -23.610 8.627 31.960 1.00 61.59 109 LEU A O 1
ATOM 808 N N . ARG A 1 110 ? -21.949 7.252 31.352 1.00 55.25 110 ARG A N 1
ATOM 809 C CA . ARG A 1 110 ? -21.868 6.527 32.637 1.00 55.25 110 ARG A CA 1
ATOM 810 C C . ARG A 1 110 ? -20.947 7.211 33.656 1.00 55.25 110 ARG A C 1
ATOM 812 O O . ARG A 1 110 ? -21.080 6.942 34.846 1.00 55.25 110 ARG A O 1
ATOM 819 N N . GLN A 1 111 ? -20.036 8.084 33.224 1.00 65.44 111 GLN A N 1
ATOM 820 C CA . GLN A 1 111 ? -18.991 8.657 34.081 1.00 65.44 111 GLN A CA 1
ATOM 821 C C . GLN A 1 111 ? -19.229 10.020 34.772 1.00 65.44 111 GLN A C 1
ATOM 823 O O . GLN A 1 111 ? -18.362 10.380 35.567 1.00 65.44 111 GLN A O 1
ATOM 828 N N . PRO A 1 112 ? -20.345 10.771 34.645 1.00 56.09 112 PRO A N 1
ATOM 829 C CA . PRO A 1 112 ? -20.422 12.092 35.283 1.00 56.09 112 PRO A CA 1
ATOM 830 C C . PRO A 1 112 ? -20.507 12.076 36.826 1.00 56.09 112 PRO A C 1
ATOM 832 O O . PRO A 1 112 ? -20.503 13.142 37.433 1.00 56.09 112 PRO A O 1
ATOM 835 N N . CYS A 1 113 ? -20.565 10.909 37.487 1.00 57.91 113 CYS A N 1
ATOM 836 C CA . CYS A 1 113 ? -20.740 10.815 38.947 1.00 57.91 113 CYS A CA 1
ATOM 837 C C . CYS A 1 113 ? -19.574 10.150 39.713 1.00 57.91 113 CYS A C 1
ATOM 839 O O . CYS A 1 113 ? -19.588 10.142 40.939 1.00 57.91 113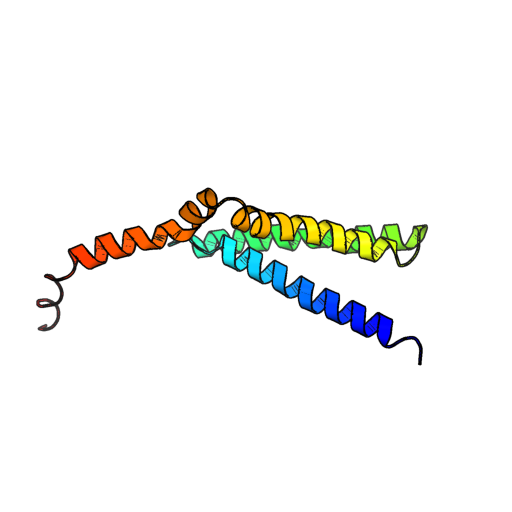 CYS A O 1
ATOM 841 N N . SER A 1 114 ? -18.540 9.623 39.039 1.00 59.06 114 SER A N 1
ATOM 842 C CA . SER A 1 114 ? -17.435 8.924 39.734 1.00 59.06 114 SER A CA 1
ATOM 843 C C . SER A 1 114 ? -16.126 9.722 39.844 1.00 59.06 114 SER A C 1
ATOM 845 O O . SER A 1 114 ? -15.216 9.279 40.546 1.00 59.06 114 SER A O 1
ATOM 847 N N . ASP A 1 115 ? -16.027 10.896 39.211 1.00 60.75 115 ASP A N 1
ATOM 848 C CA . ASP A 1 115 ? -14.805 11.723 39.202 1.00 60.75 115 ASP A CA 1
ATOM 849 C C . ASP A 1 115 ? -14.676 12.680 40.404 1.00 60.75 115 ASP A C 1
ATOM 851 O O . ASP A 1 115 ? -13.629 13.295 40.604 1.00 60.75 115 ASP A O 1
ATOM 855 N N . GLY A 1 116 ? -15.702 12.773 41.258 1.00 57.31 116 GLY A N 1
ATOM 856 C CA . GLY A 1 116 ? -15.661 13.571 42.493 1.00 57.31 116 GLY A CA 1
ATOM 857 C C . GLY A 1 116 ? -15.003 12.878 43.695 1.00 57.31 116 GLY A C 1
ATOM 858 O O . GLY A 1 116 ? -14.676 13.546 44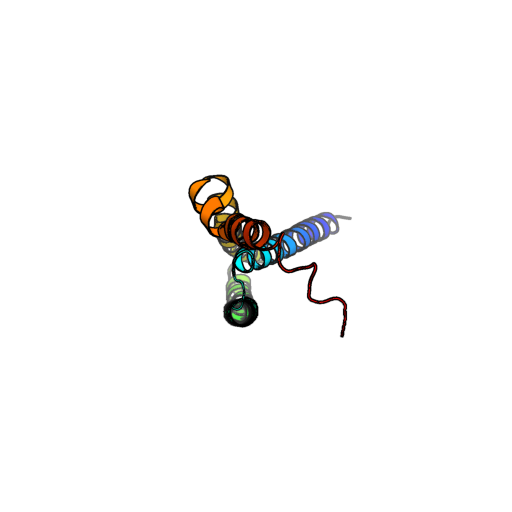.668 1.00 57.31 116 GLY A O 1
ATOM 859 N N . VAL A 1 117 ? -14.794 11.556 43.645 1.00 61.19 117 VAL A N 1
ATOM 860 C CA . VAL A 1 117 ? -14.358 10.747 44.808 1.00 61.19 117 VAL A CA 1
ATOM 861 C C . VAL A 1 117 ? -12.890 10.306 44.743 1.00 61.19 117 VAL A C 1
ATOM 863 O O . VAL A 1 117 ? -12.304 9.961 45.763 1.00 61.19 117 VAL A O 1
ATOM 866 N N . ARG A 1 118 ? -12.244 10.363 43.573 1.00 61.72 118 ARG A N 1
ATOM 867 C CA . ARG A 1 118 ? -10.859 9.888 43.375 1.00 61.72 118 ARG A CA 1
ATOM 868 C C . ARG A 1 118 ? -9.821 11.020 43.400 1.00 61.72 118 ARG A C 1
ATOM 870 O O . ARG A 1 118 ? -8.822 10.957 42.690 1.00 61.72 118 ARG A O 1
ATOM 877 N N . ARG A 1 119 ? -10.063 12.091 44.164 1.00 61.38 119 ARG A N 1
ATOM 878 C CA . ARG A 1 119 ? -9.112 13.215 44.282 1.00 61.38 119 ARG A CA 1
ATOM 879 C C . ARG A 1 119 ? -8.700 13.581 45.714 1.00 61.38 119 ARG A C 1
ATOM 881 O O . ARG A 1 119 ? -8.101 14.633 45.907 1.00 61.38 119 ARG A O 1
ATOM 888 N N . THR A 1 120 ? -8.972 12.717 46.693 1.00 59.69 120 THR A N 1
ATOM 889 C CA . THR A 1 120 ? -8.584 12.908 48.103 1.00 59.69 120 THR A CA 1
ATOM 890 C C . THR A 1 120 ? -8.121 11.593 48.746 1.00 59.69 120 THR A C 1
ATOM 892 O O . THR A 1 120 ? -8.853 11.025 49.548 1.00 59.69 120 THR A O 1
ATOM 895 N N . THR A 1 121 ? -6.937 11.103 48.375 1.00 54.84 121 THR A N 1
ATOM 896 C CA . THR A 1 121 ? -6.082 10.169 49.146 1.00 54.84 121 THR A CA 1
ATOM 897 C C . THR A 1 121 ? -4.701 10.156 48.523 1.00 54.84 121 THR A C 1
ATOM 899 O O . THR A 1 121 ? -4.657 10.051 47.275 1.00 54.84 121 THR A O 1
#